Protein AF-A0A1F5NKX9-F1 (afdb_monomer_lite)

Secondary structure (DSSP, 8-state):
--------HHHHHHHHHHHHHHHHHHHHHHHGGGTT-S------------EEEE-TTT--EEEESSTTSSPTT-EE-----

Sequence (81 aa):
MSIQITQNDKKVISAALLAVVLLVGLFYAERARKEQSKSVKNDMICIQVVTKARNPKTGEIREFSTPCDVPVGWIKSGINN

Organism: NCBI:txid1817824

Foldseek 3Di:
DDPPPPPPVVVVVVVVVVVVVVVVVVVVVVVVVVPPPPDPPPPPPFDQPWWWWADPVPRDIDTDRTPVRDDPPIHTPDDDD

Structure (mmCIF, N/CA/C/O backbone):
data_AF-A0A1F5NKX9-F1
#
_entry.id   AF-A0A1F5NKX9-F1
#
loop_
_atom_site.group_PDB
_atom_site.id
_atom_site.type_symbol
_atom_site.label_atom_id
_atom_site.label_alt_id
_atom_site.label_comp_id
_atom_site.label_asym_id
_atom_site.label_entity_id
_atom_site.label_seq_id
_atom_site.pdbx_PDB_ins_code
_atom_site.Cartn_x
_atom_site.Cartn_y
_atom_site.Cartn_z
_atom_site.occupancy
_atom_site.B_iso_or_equiv
_atom_site.auth_seq_id
_atom_site.auth_comp_id
_atom_site.auth_asym_id
_atom_site.auth_atom_id
_atom_site.pdbx_PDB_model_num
ATOM 1 N N . MET A 1 1 ? 29.843 17.033 -47.239 1.00 49.72 1 MET A N 1
ATOM 2 C CA . MET A 1 1 ? 30.785 16.911 -46.108 1.00 49.72 1 MET A CA 1
ATOM 3 C C . MET A 1 1 ? 30.499 15.580 -45.439 1.00 49.72 1 MET A C 1
ATOM 5 O O . MET A 1 1 ? 29.521 15.467 -44.716 1.00 49.72 1 MET A O 1
ATOM 9 N N . SER A 1 2 ? 31.239 14.540 -45.810 1.00 41.38 2 SER A N 1
ATOM 10 C CA . SER A 1 2 ? 30.955 13.174 -45.361 1.00 41.38 2 SER A CA 1
ATOM 11 C C . SER A 1 2 ? 31.710 12.919 -44.063 1.00 41.38 2 SER A C 1
ATOM 13 O O . SER A 1 2 ? 32.935 13.020 -44.037 1.00 41.38 2 SER A O 1
ATOM 15 N N . ILE A 1 3 ? 30.985 12.622 -42.985 1.00 60.62 3 ILE A N 1
ATOM 16 C CA . ILE A 1 3 ? 31.581 12.194 -41.718 1.00 60.62 3 ILE A CA 1
ATOM 17 C C . ILE A 1 3 ? 32.131 10.785 -41.951 1.00 60.62 3 ILE A C 1
ATOM 19 O O . ILE A 1 3 ? 31.377 9.818 -42.014 1.00 60.62 3 ILE A O 1
ATOM 23 N N . GLN A 1 4 ? 33.446 10.677 -42.128 1.00 56.06 4 GLN A N 1
ATOM 24 C CA . GLN A 1 4 ? 34.142 9.396 -42.148 1.00 56.06 4 GLN A CA 1
ATOM 25 C C . GLN A 1 4 ? 34.236 8.898 -40.705 1.00 56.06 4 GLN A C 1
ATOM 27 O O . GLN A 1 4 ? 35.194 9.199 -39.993 1.00 56.06 4 GLN A O 1
ATOM 32 N N . ILE A 1 5 ? 33.216 8.168 -40.250 1.00 63.75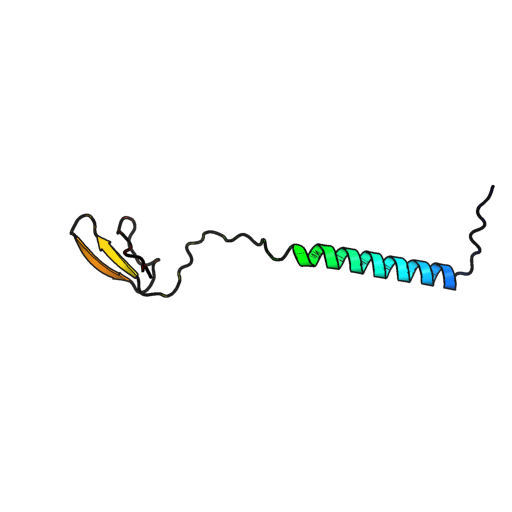 5 ILE A N 1
ATOM 33 C CA . ILE A 1 5 ? 33.352 7.345 -39.047 1.00 63.75 5 ILE A CA 1
ATOM 34 C C . ILE A 1 5 ? 34.390 6.283 -39.408 1.00 63.75 5 ILE A C 1
ATOM 36 O O . ILE A 1 5 ? 34.108 5.365 -40.176 1.00 63.75 5 ILE A O 1
ATOM 40 N N . THR A 1 6 ? 35.620 6.448 -38.926 1.00 59.38 6 THR A N 1
ATOM 41 C CA . THR A 1 6 ? 36.684 5.469 -39.130 1.00 59.38 6 THR A CA 1
ATOM 42 C C . THR A 1 6 ? 36.277 4.176 -38.426 1.00 59.38 6 THR A C 1
ATOM 44 O O . THR A 1 6 ? 36.312 4.066 -37.200 1.00 59.38 6 THR A O 1
ATOM 47 N N . GLN A 1 7 ? 35.823 3.209 -39.224 1.00 66.56 7 GLN A N 1
ATOM 48 C CA . GLN A 1 7 ? 35.517 1.839 -38.826 1.00 66.56 7 GLN A CA 1
ATOM 49 C C . GLN A 1 7 ? 36.795 1.186 -38.283 1.00 66.56 7 GLN A C 1
ATOM 51 O O . GLN A 1 7 ? 37.589 0.603 -39.013 1.00 66.56 7 GLN A O 1
ATOM 56 N N . ASN A 1 8 ? 37.032 1.349 -36.985 1.00 61.12 8 ASN A N 1
ATOM 57 C CA . ASN A 1 8 ? 37.910 0.491 -36.209 1.00 61.12 8 ASN A CA 1
ATOM 58 C C . ASN A 1 8 ? 36.997 -0.220 -35.215 1.00 61.12 8 ASN A C 1
ATOM 60 O O . ASN A 1 8 ? 36.759 0.296 -34.120 1.00 61.12 8 ASN A O 1
ATOM 64 N N . ASP A 1 9 ? 36.447 -1.361 -35.635 1.00 70.69 9 ASP A N 1
ATOM 65 C CA . ASP A 1 9 ? 35.309 -2.060 -35.018 1.00 70.69 9 ASP A CA 1
ATOM 66 C C . ASP A 1 9 ? 35.415 -2.163 -33.490 1.00 70.69 9 ASP A C 1
ATOM 68 O O . ASP A 1 9 ? 34.445 -1.960 -32.769 1.00 70.69 9 ASP A O 1
ATOM 72 N N . LYS A 1 10 ? 36.629 -2.347 -32.955 1.00 72.38 10 LYS A N 1
ATOM 73 C CA . LYS A 1 10 ? 36.902 -2.428 -31.508 1.00 72.38 10 LYS A CA 1
ATOM 74 C C . LYS A 1 10 ? 36.609 -1.131 -30.739 1.00 72.38 10 LYS A C 1
ATOM 76 O O . LYS A 1 10 ? 36.171 -1.189 -29.594 1.00 72.38 10 LYS A O 1
ATOM 81 N N . LYS A 1 11 ? 36.846 0.040 -31.342 1.00 79.44 11 LYS A N 1
ATOM 82 C CA . LYS A 1 11 ? 36.557 1.352 -30.729 1.00 79.44 11 LYS A CA 1
ATOM 83 C C . LYS A 1 11 ? 35.062 1.664 -30.778 1.00 79.44 11 LYS A C 1
ATOM 85 O O . LYS A 1 11 ? 34.536 2.195 -29.806 1.00 79.44 11 LYS A O 1
ATOM 90 N N . VAL A 1 12 ? 34.386 1.279 -31.863 1.00 81.94 12 VAL A N 1
ATOM 91 C CA . VAL A 1 12 ? 32.929 1.428 -32.015 1.00 81.94 12 VAL A CA 1
ATOM 92 C C . VAL A 1 12 ? 32.191 0.495 -31.055 1.00 81.94 12 VAL A C 1
ATOM 94 O O . VAL A 1 12 ? 31.301 0.947 -30.344 1.00 81.94 12 VAL A O 1
ATOM 97 N N . ILE A 1 13 ? 32.616 -0.769 -30.947 1.00 84.38 13 ILE A N 1
ATOM 98 C CA . ILE A 1 13 ? 32.069 -1.737 -29.984 1.00 84.38 13 ILE A CA 1
ATOM 99 C C . ILE A 1 13 ? 32.324 -1.267 -28.549 1.00 84.38 13 ILE A C 1
ATOM 101 O O . ILE A 1 13 ? 31.408 -1.292 -27.737 1.00 84.38 13 ILE A O 1
ATOM 105 N N . SER A 1 14 ? 33.530 -0.784 -28.231 1.00 87.81 14 SER A N 1
ATOM 106 C CA . SER A 1 14 ? 33.836 -0.247 -26.896 1.00 87.81 14 SER A CA 1
ATOM 107 C C . SER A 1 14 ? 32.955 0.959 -26.544 1.00 87.81 14 SER A C 1
ATOM 109 O O . SER A 1 14 ? 32.347 0.987 -25.475 1.00 87.81 14 SER A O 1
ATOM 111 N N . ALA A 1 15 ? 32.803 1.916 -27.464 1.00 90.12 15 ALA A N 1
ATOM 112 C CA . ALA A 1 15 ? 31.929 3.071 -27.267 1.00 90.12 15 ALA A CA 1
ATOM 113 C C . ALA A 1 15 ? 30.453 2.664 -27.125 1.00 90.12 15 ALA A C 1
ATOM 115 O O . ALA A 1 15 ? 29.756 3.186 -26.256 1.00 90.12 15 ALA A O 1
ATOM 116 N N . ALA A 1 16 ? 29.988 1.700 -27.925 1.00 91.06 16 ALA A N 1
ATOM 117 C CA . ALA A 1 16 ? 28.635 1.165 -27.836 1.00 91.06 16 ALA A CA 1
ATOM 118 C C . ALA A 1 16 ? 28.395 0.444 -26.500 1.00 91.06 16 ALA A C 1
ATOM 120 O O . ALA A 1 16 ? 27.377 0.683 -25.858 1.00 91.06 16 ALA A O 1
ATOM 121 N N . LEU A 1 17 ? 29.341 -0.378 -26.036 1.00 92.94 17 LEU A N 1
ATOM 122 C CA . LEU A 1 17 ? 29.249 -1.060 -24.742 1.00 92.94 17 LEU A CA 1
ATOM 123 C C . LEU A 1 17 ? 29.222 -0.063 -23.579 1.00 92.94 17 LEU A C 1
ATOM 125 O O . LEU A 1 17 ? 28.381 -0.192 -22.693 1.00 92.94 17 LEU A O 1
ATOM 129 N N . LEU A 1 18 ? 30.080 0.962 -23.599 1.00 94.25 18 LEU A N 1
ATOM 130 C CA . LEU A 1 18 ? 30.070 2.021 -22.586 1.00 94.25 18 LEU A CA 1
ATOM 131 C C . LEU A 1 18 ? 28.748 2.797 -22.588 1.00 94.25 18 LEU A C 1
ATOM 133 O O . LEU A 1 18 ? 28.180 3.040 -21.524 1.00 94.25 18 LEU A O 1
ATOM 137 N N . ALA A 1 19 ? 28.222 3.135 -23.768 1.00 94.69 19 ALA A N 1
ATOM 138 C CA . ALA A 1 19 ? 26.930 3.801 -23.895 1.00 94.69 19 ALA A CA 1
ATOM 139 C C . ALA A 1 19 ? 25.786 2.931 -23.348 1.00 94.69 19 ALA A C 1
ATOM 141 O O . ALA A 1 19 ? 24.949 3.428 -22.598 1.00 94.69 19 ALA A O 1
ATOM 142 N N . VAL A 1 20 ? 25.775 1.629 -23.652 1.00 95.31 20 VAL A N 1
ATOM 143 C CA . VAL A 1 20 ? 24.771 0.687 -23.132 1.00 95.31 20 VAL A CA 1
ATOM 144 C C . VAL A 1 20 ? 24.852 0.586 -21.608 1.00 95.31 20 VAL A C 1
ATOM 146 O O . VAL A 1 20 ? 23.823 0.687 -20.948 1.00 95.31 20 VAL A O 1
ATOM 149 N N . VAL A 1 21 ? 26.050 0.456 -21.028 1.00 95.94 21 VAL A N 1
ATOM 150 C CA . VAL A 1 21 ? 26.233 0.395 -19.565 1.00 95.94 21 VAL A CA 1
ATOM 151 C C . VAL A 1 21 ? 25.736 1.673 -18.884 1.00 95.94 21 VAL A C 1
ATOM 153 O O . VAL A 1 21 ? 25.040 1.590 -17.872 1.00 95.94 21 VAL A O 1
ATOM 156 N N . LEU A 1 22 ? 26.033 2.847 -19.449 1.00 94.94 22 LEU A N 1
ATOM 157 C CA . LEU A 1 22 ? 25.561 4.130 -18.921 1.00 94.94 22 LEU A CA 1
ATOM 158 C C . LEU A 1 22 ? 24.035 4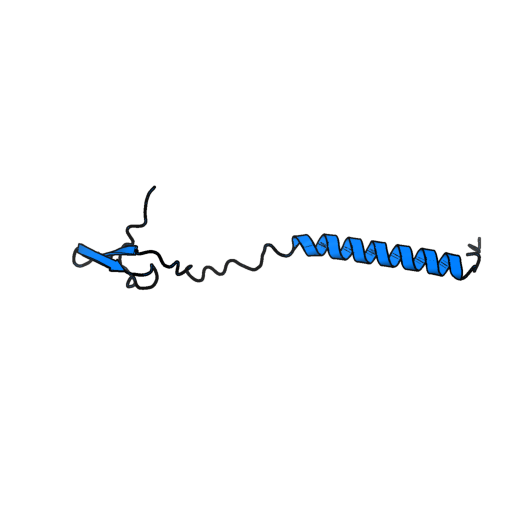.253 -18.993 1.00 94.94 22 LEU A C 1
ATOM 160 O O . LEU A 1 22 ? 23.410 4.620 -18.001 1.00 94.94 22 LEU A O 1
ATOM 164 N N . LEU A 1 23 ? 23.423 3.900 -20.127 1.00 94.50 23 LEU A N 1
ATOM 165 C CA . LEU A 1 23 ? 21.965 3.928 -20.295 1.00 94.50 23 LEU A CA 1
ATOM 166 C C . LEU A 1 23 ? 21.261 2.976 -19.326 1.00 94.50 23 LEU A C 1
ATOM 168 O O . LEU A 1 23 ? 20.265 3.341 -18.703 1.00 94.50 23 LEU A O 1
ATOM 172 N N . VAL A 1 24 ? 21.802 1.770 -19.164 1.00 94.69 24 VAL A N 1
ATOM 173 C CA . VAL A 1 24 ? 21.293 0.778 -18.217 1.00 94.69 24 VAL A CA 1
ATOM 174 C C . VAL A 1 24 ? 21.428 1.292 -16.779 1.00 94.69 24 VAL A C 1
ATOM 176 O O . VAL A 1 24 ? 20.464 1.226 -16.020 1.00 94.69 24 VAL A O 1
ATOM 179 N N . GLY A 1 25 ? 22.573 1.872 -16.411 1.00 93.38 25 GLY A N 1
ATOM 180 C CA . GLY A 1 25 ? 22.787 2.480 -15.094 1.00 93.38 25 GLY A CA 1
ATOM 181 C C . GLY A 1 25 ? 21.813 3.625 -14.790 1.00 93.38 25 GLY A C 1
ATOM 182 O O . GLY A 1 25 ? 21.218 3.648 -13.713 1.00 93.38 25 GLY A O 1
ATOM 183 N N . LEU A 1 26 ? 21.587 4.530 -15.750 1.00 91.31 26 LEU A N 1
ATOM 184 C CA . LEU A 1 26 ? 20.609 5.620 -15.628 1.00 91.31 26 LEU A CA 1
ATOM 185 C C . LEU A 1 26 ? 19.179 5.083 -15.466 1.00 91.31 26 LEU A C 1
ATOM 187 O O . LEU A 1 26 ? 18.447 5.527 -14.583 1.00 91.31 26 LEU A O 1
ATOM 191 N N . PHE A 1 27 ? 18.809 4.063 -16.241 1.00 88.81 27 PHE A N 1
ATOM 192 C CA . PHE A 1 27 ? 17.505 3.409 -16.140 1.00 88.81 27 PHE A CA 1
ATOM 193 C C . PHE A 1 27 ? 17.274 2.736 -14.775 1.00 88.81 27 PHE A C 1
ATOM 195 O O . PHE A 1 27 ? 16.183 2.830 -14.205 1.00 88.81 27 PHE A O 1
ATOM 202 N N . TYR A 1 28 ? 18.293 2.080 -14.209 1.00 87.50 28 TYR A N 1
ATOM 203 C CA . TYR A 1 28 ? 18.211 1.503 -12.862 1.00 87.50 28 TYR A CA 1
ATOM 204 C C . TYR A 1 28 ? 18.141 2.578 -11.767 1.00 87.50 28 TYR A C 1
ATOM 206 O O . TYR A 1 28 ? 17.363 2.426 -10.821 1.00 87.50 28 TYR A O 1
ATOM 214 N N . ALA A 1 29 ? 18.883 3.682 -11.907 1.00 81.31 29 ALA A N 1
ATOM 215 C CA . ALA A 1 29 ? 18.836 4.805 -10.969 1.00 81.31 29 ALA A CA 1
ATOM 216 C C . ALA A 1 29 ? 17.443 5.464 -10.911 1.00 81.31 29 ALA A C 1
ATOM 218 O O . ALA A 1 29 ? 16.976 5.851 -9.837 1.00 81.31 29 ALA A O 1
ATOM 219 N N . GLU A 1 30 ? 16.739 5.548 -12.042 1.00 68.88 30 GLU A N 1
ATOM 220 C CA . GLU A 1 30 ? 15.353 6.028 -12.094 1.00 68.88 30 GLU A CA 1
ATOM 221 C C . GLU A 1 30 ? 14.354 5.044 -11.464 1.00 68.88 30 GLU A C 1
ATOM 223 O O . GLU A 1 30 ? 13.386 5.465 -10.823 1.00 68.88 30 GLU A O 1
ATOM 228 N N . ARG A 1 31 ? 14.583 3.730 -11.596 1.00 67.38 31 ARG A N 1
ATOM 229 C CA . ARG A 1 31 ? 13.709 2.696 -11.016 1.00 67.38 31 ARG A CA 1
ATOM 230 C C . ARG A 1 31 ? 13.787 2.608 -9.494 1.00 67.38 31 ARG A C 1
ATOM 232 O O . ARG A 1 31 ? 12.750 2.392 -8.873 1.00 67.38 31 ARG A O 1
ATOM 239 N N . ALA A 1 32 ? 14.952 2.842 -8.888 1.00 66.19 32 ALA A N 1
ATOM 240 C CA . ALA A 1 32 ? 15.120 2.782 -7.430 1.00 66.19 32 ALA A CA 1
ATOM 241 C C . ALA A 1 32 ? 14.213 3.768 -6.662 1.00 66.19 32 ALA A C 1
ATOM 243 O O . ALA A 1 32 ? 13.862 3.528 -5.511 1.00 66.19 32 ALA A O 1
ATOM 244 N N . ARG A 1 33 ? 13.762 4.858 -7.300 1.00 64.25 33 ARG A N 1
ATOM 245 C CA . ARG A 1 33 ? 12.812 5.805 -6.689 1.00 64.25 33 ARG A CA 1
ATOM 246 C C . ARG A 1 33 ? 11.345 5.361 -6.749 1.00 64.25 33 ARG A C 1
ATOM 248 O O . ARG A 1 33 ? 10.503 6.008 -6.135 1.00 64.25 33 ARG A O 1
ATOM 255 N N . LYS A 1 34 ? 11.008 4.288 -7.475 1.00 59.12 34 LYS A N 1
ATOM 256 C CA . LYS A 1 34 ? 9.615 3.830 -7.653 1.00 59.12 34 LYS A CA 1
ATOM 257 C C . LYS A 1 34 ? 9.152 2.783 -6.632 1.00 59.12 34 LYS A C 1
ATOM 259 O O . LYS A 1 34 ? 7.981 2.414 -6.650 1.00 59.12 34 LYS A O 1
ATOM 264 N N . GLU A 1 35 ? 10.007 2.350 -5.706 1.00 64.25 35 GLU A N 1
ATOM 265 C CA . GLU A 1 35 ? 9.663 1.337 -4.691 1.00 64.25 35 GLU A CA 1
ATOM 266 C C . GLU A 1 35 ? 9.111 1.899 -3.367 1.00 64.25 35 GLU A C 1
ATOM 268 O O . GLU A 1 35 ? 9.045 1.189 -2.371 1.00 64.25 35 GLU A O 1
ATOM 273 N N . GLN A 1 36 ? 8.654 3.153 -3.327 1.00 59.00 36 GLN A N 1
ATOM 274 C CA . GLN A 1 36 ? 7.941 3.699 -2.159 1.00 59.00 36 GLN A CA 1
ATOM 275 C C . GLN A 1 36 ? 6.585 4.305 -2.516 1.00 59.00 36 GLN A C 1
ATOM 277 O O . GLN A 1 36 ? 6.152 5.308 -1.960 1.00 59.00 36 GLN A O 1
ATOM 282 N N . SER A 1 37 ? 5.871 3.690 -3.454 1.00 62.44 37 SER A N 1
ATOM 283 C CA . SER A 1 37 ? 4.436 3.950 -3.578 1.00 62.44 37 SER A CA 1
ATOM 284 C C . SER A 1 37 ? 3.690 2.722 -4.079 1.00 62.44 37 SER A C 1
ATOM 286 O O . SER A 1 37 ? 2.865 2.775 -4.987 1.00 62.44 37 SER A O 1
ATOM 288 N N . LYS A 1 38 ? 3.974 1.567 -3.469 1.00 56.28 38 LYS A N 1
ATOM 289 C CA . LYS A 1 38 ? 2.982 0.497 -3.446 1.00 56.28 38 LYS A CA 1
ATOM 290 C C . LYS A 1 38 ? 1.979 0.895 -2.375 1.00 56.28 38 LYS A C 1
ATOM 292 O O . LYS A 1 38 ? 2.247 0.730 -1.192 1.00 56.28 38 LYS A O 1
ATOM 297 N N . SER A 1 39 ? 0.907 1.534 -2.838 1.00 53.78 39 SER A N 1
ATOM 298 C CA . SER A 1 39 ? -0.328 1.862 -2.128 1.00 53.78 39 SER A CA 1
ATOM 299 C C . SER A 1 39 ? -0.396 1.275 -0.716 1.00 53.78 39 SER A C 1
ATOM 301 O O . SER A 1 39 ? -0.550 0.059 -0.563 1.00 53.78 39 SER A O 1
ATOM 303 N N . VAL A 1 40 ? -0.367 2.138 0.302 1.00 59.88 40 VAL A N 1
ATOM 304 C CA . VAL A 1 40 ? -1.038 1.831 1.565 1.00 59.88 40 VAL A CA 1
ATOM 305 C C . VAL A 1 40 ? -2.493 1.609 1.176 1.00 59.88 40 VAL A C 1
ATOM 307 O O . VAL A 1 40 ? -3.267 2.552 1.016 1.00 59.88 40 VAL A O 1
ATOM 310 N N . LYS A 1 41 ? -2.859 0.352 0.919 1.00 49.56 41 LYS A N 1
ATOM 311 C CA . LYS A 1 41 ? -4.246 -0.033 1.065 1.00 49.56 41 LYS A CA 1
ATOM 312 C C . LYS A 1 41 ? -4.549 0.313 2.510 1.00 49.56 41 LYS A C 1
ATOM 314 O O . LYS A 1 41 ? -3.944 -0.260 3.411 1.00 49.56 41 LYS A O 1
ATOM 319 N N . ASN A 1 42 ? -5.463 1.249 2.724 1.00 55.06 42 ASN A N 1
ATOM 320 C CA . ASN A 1 42 ? -6.184 1.355 3.986 1.00 55.06 42 ASN A CA 1
ATOM 321 C C . ASN A 1 42 ? -7.091 0.118 4.143 1.00 55.06 42 ASN A C 1
ATOM 323 O O . ASN A 1 42 ? -8.284 0.234 4.403 1.00 55.06 42 ASN A O 1
ATOM 327 N N . ASP A 1 43 ? -6.526 -1.075 3.963 1.00 55.06 43 ASP A N 1
ATOM 328 C CA . ASP A 1 43 ? -6.968 -2.240 4.692 1.00 55.06 43 ASP A CA 1
ATOM 329 C C . ASP A 1 43 ? -6.645 -1.843 6.129 1.00 55.06 43 ASP A C 1
ATOM 331 O O . ASP A 1 43 ? -5.480 -1.580 6.435 1.00 55.06 43 ASP A O 1
ATOM 335 N N . MET A 1 44 ? -7.670 -1.625 6.960 1.00 59.84 44 MET A N 1
ATOM 336 C CA . MET A 1 44 ? -7.485 -1.319 8.379 1.00 59.84 44 MET A CA 1
ATOM 337 C C . MET A 1 44 ? -6.347 -2.190 8.895 1.00 59.84 44 MET A C 1
ATOM 339 O O . MET A 1 44 ? -6.468 -3.414 8.875 1.00 59.84 44 MET A O 1
ATOM 343 N N . ILE A 1 45 ? -5.223 -1.579 9.271 1.00 63.66 45 ILE A N 1
ATOM 344 C CA . ILE A 1 45 ? -4.091 -2.334 9.788 1.00 63.66 45 ILE A CA 1
ATOM 345 C C . ILE A 1 45 ? -4.619 -2.998 11.058 1.00 63.66 45 ILE A C 1
ATOM 347 O O . ILE A 1 45 ? -4.801 -2.332 12.079 1.00 63.66 45 ILE A O 1
ATOM 351 N N . CYS A 1 46 ? -4.934 -4.295 10.979 1.00 67.81 46 CYS A N 1
ATOM 352 C CA . CYS A 1 46 ? -5.285 -5.108 12.134 1.00 67.81 46 CYS A CA 1
ATOM 353 C C . CYS A 1 46 ? -3.993 -5.342 12.909 1.00 67.81 46 CYS A C 1
ATOM 355 O O . CYS A 1 46 ? -3.362 -6.393 12.828 1.00 67.81 46 CYS A O 1
ATOM 357 N N . ILE A 1 47 ? -3.552 -4.296 13.601 1.00 70.81 47 ILE A N 1
ATOM 358 C CA . ILE A 1 47 ? -2.427 -4.363 14.509 1.00 70.81 47 ILE A CA 1
ATOM 359 C C . ILE A 1 47 ? -2.859 -5.174 15.735 1.00 70.81 47 ILE A C 1
ATOM 361 O O . ILE A 1 47 ? -3.979 -5.037 16.226 1.00 70.81 47 ILE A O 1
ATOM 365 N N . GLN A 1 48 ? -1.996 -6.066 16.207 1.00 71.56 48 GLN A N 1
ATOM 366 C CA . GLN A 1 48 ? -2.290 -6.975 17.318 1.00 71.56 48 GLN A CA 1
ATOM 367 C C . GLN A 1 48 ? -2.121 -6.262 18.669 1.00 71.56 48 GLN A C 1
ATOM 369 O O . GLN A 1 48 ? -1.274 -6.632 19.476 1.00 71.56 48 GLN A O 1
ATOM 374 N N . VAL A 1 49 ? -2.886 -5.191 18.894 1.00 79.56 49 VAL A N 1
ATOM 375 C CA . VAL A 1 49 ? -2.929 -4.480 20.180 1.00 79.56 49 VAL A CA 1
ATOM 376 C C . VAL A 1 49 ? -4.319 -4.567 20.784 1.00 79.56 49 VAL A C 1
ATOM 378 O O . VAL A 1 49 ? -5.332 -4.362 20.105 1.00 79.56 49 VAL A O 1
ATOM 381 N N . VAL A 1 50 ? -4.349 -4.827 22.090 1.00 80.31 50 VAL A N 1
ATOM 382 C CA . VAL A 1 50 ? -5.587 -4.849 22.862 1.00 80.31 50 VAL A CA 1
ATOM 383 C C . VAL A 1 50 ? -6.239 -3.469 22.771 1.00 80.31 50 VAL A C 1
ATOM 385 O O . VAL A 1 50 ? -5.643 -2.454 23.125 1.00 80.31 50 VAL A O 1
ATOM 388 N N . THR A 1 51 ? -7.463 -3.429 22.254 1.00 86.06 51 THR A N 1
ATOM 389 C CA . THR A 1 51 ? -8.226 -2.207 22.006 1.00 86.06 51 THR A CA 1
ATOM 390 C C . THR A 1 51 ? -9.425 -2.149 22.934 1.00 86.06 51 THR A C 1
ATOM 392 O O . THR A 1 51 ? -10.287 -3.024 22.914 1.00 86.06 51 THR A O 1
ATOM 395 N N . LYS A 1 52 ? -9.528 -1.075 23.715 1.00 89.44 52 LYS A N 1
ATOM 396 C CA . LYS A 1 52 ? -10.690 -0.812 24.565 1.00 89.44 52 LYS A CA 1
ATOM 397 C C . LYS A 1 52 ? -11.775 -0.102 23.759 1.00 89.44 52 LYS A C 1
ATOM 399 O O . LYS A 1 52 ? -11.513 0.933 23.142 1.00 89.44 52 LYS A O 1
ATOM 40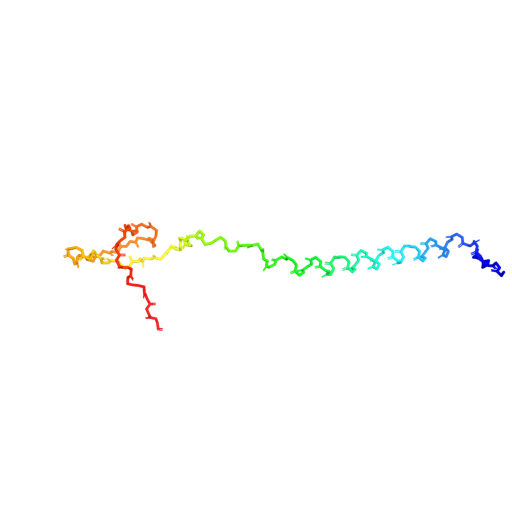4 N N . ALA A 1 53 ? -13.000 -0.620 23.773 1.00 91.88 53 ALA A N 1
ATOM 405 C CA . ALA A 1 53 ? -14.128 -0.007 23.077 1.00 91.88 53 ALA A CA 1
ATOM 406 C C . ALA A 1 53 ? -15.381 0.071 23.957 1.00 91.88 53 ALA A C 1
ATOM 408 O O . ALA A 1 53 ? -15.626 -0.802 24.791 1.00 91.88 53 ALA A O 1
ATOM 409 N N . ARG A 1 54 ? -16.179 1.128 23.757 1.00 92.19 54 ARG A N 1
ATOM 410 C CA . ARG A 1 54 ? -17.424 1.397 24.487 1.00 92.19 54 ARG A CA 1
ATOM 411 C C . ARG A 1 54 ? -18.643 1.241 23.585 1.00 92.19 54 ARG A C 1
ATOM 413 O O . ARG A 1 54 ? -18.700 1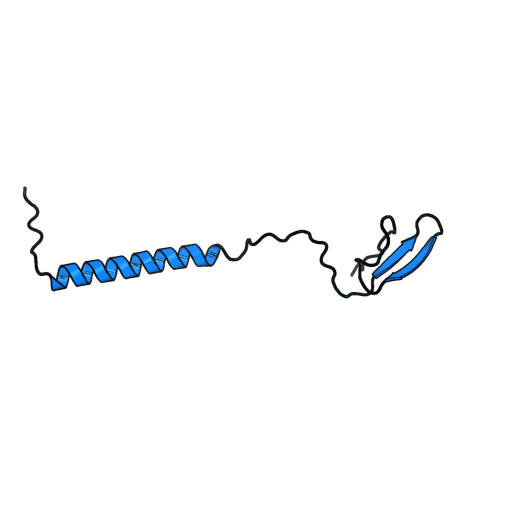.837 22.508 1.00 92.19 54 ARG A O 1
ATOM 420 N N . ASN A 1 55 ? -19.645 0.511 24.058 1.00 92.62 55 ASN A N 1
ATOM 421 C CA . ASN A 1 55 ? -20.955 0.430 23.436 1.00 92.62 55 ASN A CA 1
ATOM 422 C C . ASN A 1 55 ? -21.722 1.738 23.691 1.00 92.62 55 ASN A C 1
ATOM 424 O O . ASN A 1 55 ? -22.036 2.028 24.847 1.00 92.62 55 ASN A O 1
ATOM 428 N N . PRO A 1 56 ? -22.070 2.531 22.664 1.00 89.88 56 PRO A N 1
ATOM 429 C CA . PRO A 1 56 ? -22.800 3.779 22.876 1.00 89.88 56 PRO A CA 1
ATOM 430 C C . PRO A 1 56 ? -24.246 3.560 23.343 1.00 89.88 56 PRO A C 1
ATOM 432 O O . PRO A 1 56 ? -24.831 4.468 23.923 1.00 89.88 56 PRO A O 1
ATOM 435 N N . LYS A 1 57 ? -24.830 2.373 23.114 1.00 92.69 57 LYS A N 1
ATOM 436 C CA . LYS A 1 57 ? -26.219 2.065 23.491 1.00 92.69 57 LYS A CA 1
ATOM 437 C C . LYS A 1 57 ? -26.359 1.672 24.959 1.00 92.69 57 LYS A C 1
ATOM 439 O O . LYS A 1 57 ? -27.336 2.046 25.592 1.00 92.69 57 LYS A O 1
ATOM 444 N N . THR A 1 58 ? -25.407 0.902 25.486 1.00 93.75 58 THR A N 1
ATOM 445 C CA . THR A 1 58 ? -25.461 0.378 26.866 1.00 93.75 58 THR A CA 1
ATOM 446 C C . THR A 1 58 ? -24.456 1.043 27.801 1.00 93.75 58 THR A C 1
ATOM 448 O O . THR A 1 58 ? -24.562 0.914 29.015 1.00 93.75 58 THR A O 1
ATOM 451 N N . GLY A 1 59 ? -23.456 1.737 27.257 1.00 89.94 59 GLY A N 1
ATOM 452 C CA . GLY A 1 59 ? -22.336 2.286 28.014 1.00 89.94 59 GLY A CA 1
ATOM 453 C C . GLY A 1 59 ? -21.276 1.253 28.406 1.00 89.94 59 GLY A C 1
ATOM 454 O O . GLY A 1 59 ? -20.274 1.651 28.996 1.00 89.94 59 GLY A O 1
ATOM 455 N N . GLU A 1 60 ? -21.468 -0.023 28.063 1.00 93.38 60 GLU A N 1
ATOM 456 C CA . GLU A 1 60 ? -20.553 -1.120 28.377 1.00 93.38 60 GLU A CA 1
ATOM 457 C C . GLU A 1 60 ? -19.177 -0.909 27.744 1.00 93.38 60 GLU A C 1
ATOM 459 O O . GLU A 1 60 ? -19.079 -0.488 26.592 1.00 93.38 60 GLU A O 1
ATOM 464 N N . ILE A 1 61 ? -18.115 -1.234 28.480 1.00 91.38 61 ILE A N 1
ATOM 465 C CA . ILE A 1 61 ? -16.742 -1.149 27.990 1.00 91.38 61 ILE A CA 1
ATOM 466 C C . ILE A 1 61 ? -16.122 -2.542 27.994 1.00 91.38 61 ILE A C 1
ATOM 468 O O . ILE A 1 61 ? -16.150 -3.225 29.015 1.00 91.38 61 ILE A O 1
ATOM 472 N N . ARG A 1 62 ? -15.541 -2.941 26.861 1.00 90.94 62 ARG A N 1
ATOM 473 C CA . ARG A 1 62 ? -14.829 -4.214 26.705 1.00 90.94 62 ARG A CA 1
ATOM 474 C C . ARG A 1 62 ? -13.488 -4.013 26.020 1.00 90.94 62 ARG A C 1
ATOM 476 O O . ARG A 1 62 ? -13.289 -3.044 25.286 1.00 90.94 62 ARG A O 1
ATOM 483 N N . G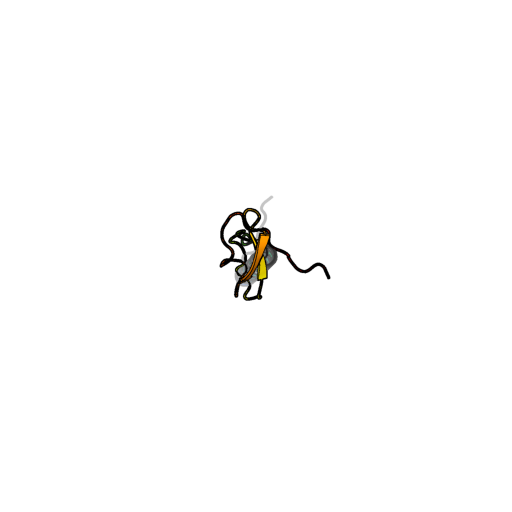LU A 1 63 ? -12.587 -4.948 26.273 1.00 91.25 63 GLU A N 1
ATOM 484 C CA . GLU A 1 63 ? -11.300 -5.045 25.600 1.00 91.25 63 GLU A CA 1
ATOM 485 C C . GLU A 1 63 ? -11.368 -6.114 24.516 1.00 91.25 63 GLU A C 1
ATOM 487 O O . GLU A 1 63 ? -11.934 -7.189 24.706 1.00 91.25 63 GLU A O 1
ATOM 492 N N . PHE A 1 64 ? -10.808 -5.779 23.364 1.00 89.62 64 PHE A N 1
ATOM 493 C CA . PHE A 1 64 ? -10.786 -6.606 22.173 1.00 89.62 64 PHE A CA 1
ATOM 494 C C . PHE A 1 64 ? -9.333 -6.877 21.818 1.00 89.62 64 PHE A C 1
ATOM 496 O O . PHE A 1 64 ? -8.527 -5.949 21.811 1.00 89.62 64 PHE A O 1
ATOM 503 N N . SER A 1 65 ? -8.981 -8.132 21.542 1.00 86.44 65 SER A N 1
ATOM 504 C CA . SER A 1 65 ? -7.598 -8.536 21.258 1.00 86.44 65 SER A CA 1
ATOM 505 C C . SER A 1 65 ? -6.994 -7.788 20.070 1.00 86.44 65 SER A C 1
ATOM 507 O O . SER A 1 65 ? -5.785 -7.566 20.042 1.00 86.44 65 SER A O 1
ATOM 509 N N . THR A 1 66 ? -7.832 -7.357 19.124 1.00 85.31 66 THR A N 1
ATOM 510 C CA . THR A 1 66 ? -7.436 -6.485 18.021 1.00 85.31 66 THR A CA 1
ATOM 511 C C . THR A 1 66 ? -8.465 -5.369 17.780 1.00 85.31 66 THR A C 1
ATOM 513 O O . THR A 1 66 ? -9.650 -5.525 18.094 1.00 85.31 66 THR A O 1
ATOM 516 N N . PRO A 1 67 ? -8.073 -4.249 17.139 1.00 83.44 67 PRO A N 1
ATOM 517 C CA . PRO A 1 67 ? -9.011 -3.208 16.719 1.00 83.44 67 PRO A CA 1
ATOM 518 C C . PRO A 1 67 ? -10.050 -3.673 15.684 1.00 83.44 67 PRO A C 1
ATOM 520 O O . PRO A 1 67 ? -10.992 -2.921 15.412 1.00 83.44 67 PRO A O 1
ATOM 523 N N . CYS A 1 68 ? -9.849 -4.848 15.077 1.00 85.56 68 CYS A N 1
ATOM 524 C CA . CYS A 1 68 ? -10.717 -5.450 14.066 1.00 85.56 68 CYS A CA 1
ATOM 525 C C . CYS A 1 68 ? -11.835 -6.302 14.686 1.00 85.56 68 CYS A C 1
ATOM 527 O O . CYS A 1 68 ? -12.890 -6.442 14.075 1.00 85.56 68 CYS A O 1
ATOM 529 N N . ASP A 1 69 ? -11.656 -6.771 15.925 1.00 88.06 69 ASP A N 1
ATOM 530 C CA . ASP A 1 69 ? -12.686 -7.510 16.670 1.00 88.06 69 ASP A CA 1
ATOM 531 C C . ASP A 1 69 ? -13.742 -6.584 17.298 1.00 88.06 69 ASP A C 1
ATOM 533 O O . ASP A 1 69 ? -14.768 -7.043 17.801 1.00 88.06 69 ASP A O 1
ATOM 537 N N . VAL A 1 70 ? -13.503 -5.267 17.282 1.00 88.38 70 VAL A N 1
ATOM 538 C CA . VAL A 1 70 ? -14.436 -4.265 17.807 1.00 88.38 70 VAL A CA 1
ATOM 539 C C . VAL A 1 70 ? -15.670 -4.189 16.896 1.00 88.38 70 VAL A C 1
ATOM 541 O O . VAL A 1 70 ? -15.529 -3.810 15.729 1.00 88.38 70 VAL A O 1
ATOM 544 N N . PRO A 1 71 ? -16.890 -4.456 17.405 1.00 88.88 71 PRO A N 1
ATOM 545 C CA . PRO A 1 71 ? -18.099 -4.384 16.598 1.00 88.88 71 PRO A CA 1
ATOM 546 C C . PRO A 1 71 ? -18.321 -2.988 16.010 1.00 88.88 71 PRO A C 1
ATOM 548 O O . PRO A 1 71 ? -18.063 -1.963 16.651 1.00 88.88 71 PRO A O 1
ATOM 551 N N . VAL A 1 72 ? -18.856 -2.946 14.790 1.00 87.00 72 VAL A N 1
ATOM 552 C CA . VAL A 1 72 ? -19.154 -1.690 14.093 1.00 87.00 72 VAL A CA 1
ATOM 553 C C . VAL A 1 72 ? -20.089 -0.824 14.944 1.00 87.00 72 VAL A C 1
ATOM 555 O O . VAL A 1 72 ? -21.098 -1.294 15.470 1.00 87.00 72 VAL A O 1
ATOM 558 N N . GLY A 1 73 ? -19.743 0.457 15.083 1.00 87.38 73 GLY A N 1
ATOM 559 C CA . GLY A 1 73 ? -20.509 1.431 15.864 1.00 87.38 73 GLY A CA 1
ATOM 560 C C . GLY A 1 73 ? -20.108 1.543 17.338 1.00 87.38 73 GLY A C 1
ATOM 561 O O . GLY A 1 73 ? -20.657 2.390 18.038 1.00 87.38 73 GLY A O 1
ATOM 562 N N . TRP A 1 74 ? -19.151 0.747 17.821 1.00 91.88 74 TRP A N 1
ATOM 563 C CA . TRP A 1 74 ? -18.545 0.967 19.136 1.00 91.88 74 TRP A CA 1
ATOM 564 C C . TRP A 1 74 ? -17.467 2.053 19.069 1.00 91.88 74 TRP A C 1
ATOM 566 O O . TRP A 1 74 ? -16.727 2.166 18.090 1.00 91.88 74 TRP A O 1
ATOM 576 N N . ILE A 1 75 ? -17.360 2.849 20.133 1.00 89.50 75 ILE A N 1
ATOM 577 C CA . ILE A 1 75 ? -16.385 3.939 20.226 1.00 89.50 75 ILE A CA 1
ATOM 578 C C . ILE A 1 75 ? -15.063 3.353 20.718 1.00 89.50 75 ILE A C 1
ATOM 580 O O . ILE A 1 75 ? -14.969 2.911 21.864 1.00 89.50 75 ILE A O 1
ATOM 584 N N . LYS A 1 76 ? -14.045 3.342 19.854 1.00 85.31 76 LYS A N 1
ATOM 585 C CA . LYS A 1 76 ? -12.684 2.907 20.197 1.00 85.31 76 LYS A CA 1
ATOM 586 C C . LYS A 1 76 ? -12.024 3.991 21.046 1.00 85.31 76 LYS A C 1
ATOM 588 O O . LYS A 1 76 ? -11.837 5.110 20.581 1.00 85.31 76 LYS A O 1
ATOM 593 N N . SER A 1 77 ? -11.664 3.662 22.281 1.00 73.06 77 SER A N 1
ATOM 594 C CA . SER A 1 77 ? -10.892 4.546 23.153 1.00 73.06 77 SER A CA 1
ATOM 595 C C . SER A 1 77 ? -9.410 4.331 22.851 1.00 73.06 77 SER A C 1
ATOM 597 O O . SER A 1 77 ? -8.709 3.647 23.592 1.00 73.06 77 SER A O 1
ATOM 599 N N . GLY A 1 78 ? -8.960 4.826 21.69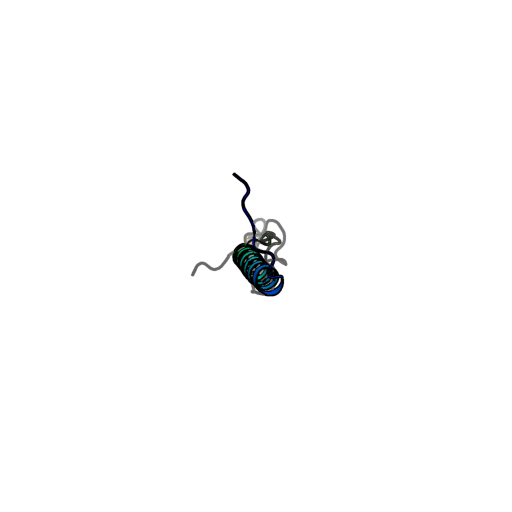8 1.00 60.06 78 GLY A N 1
ATOM 600 C CA . GLY A 1 78 ? -7.564 4.743 21.281 1.00 60.06 78 GLY A CA 1
ATOM 601 C C . GLY A 1 78 ? -6.684 5.674 22.113 1.00 60.06 78 GLY A C 1
ATOM 602 O O . GLY A 1 78 ? -6.927 6.871 22.158 1.00 60.06 78 GLY A O 1
ATOM 603 N N . ILE A 1 79 ? -5.704 5.073 22.783 1.00 50.34 79 ILE A N 1
ATOM 604 C CA . ILE A 1 79 ? -4.455 5.608 23.342 1.00 50.34 79 ILE A CA 1
ATOM 605 C C . ILE A 1 79 ? -4.129 7.042 22.865 1.00 50.34 79 ILE A C 1
ATOM 607 O O . ILE A 1 79 ? -3.588 7.232 21.779 1.00 50.34 79 ILE A O 1
ATOM 611 N N . ASN A 1 80 ? -4.413 8.041 23.703 1.00 42.38 80 ASN A N 1
ATOM 612 C CA . ASN A 1 80 ? -3.680 9.303 23.672 1.00 42.38 80 ASN A CA 1
ATOM 613 C C . ASN A 1 80 ? -2.417 9.061 24.504 1.00 42.38 80 ASN A C 1
ATOM 615 O O . ASN A 1 80 ? -2.541 8.742 25.689 1.00 42.38 80 ASN A O 1
ATOM 619 N N . ASN A 1 81 ? -1.240 9.153 23.890 1.00 43.22 81 ASN A N 1
ATOM 620 C CA . ASN A 1 81 ? -0.003 9.387 24.629 1.00 43.22 81 ASN A CA 1
ATOM 621 C C . ASN A 1 81 ? 0.252 10.889 24.664 1.00 43.22 81 ASN A C 1
ATOM 623 O O . ASN A 1 81 ? 0.364 11.459 23.556 1.00 43.22 81 ASN A O 1
#

pLDDT: mean 77.06, std 15.72, range [41.38, 95.94]

Radius of gyration: 30.78 Å; chains: 1; bounding box: 64×25×74 Å